Protein AF-A0A7R9XNR6-F1 (afdb_monomer_lite)

Sequence (173 aa):
MQQALSTPRAKTGPRLDSDCARLEKNPEPKQLRLYCSWCFNLCFHRKVESNFIFRSVYRCNHCSKRTLKCIYSTCEGAARGGQFWDDNFCALCDSTLGVWPVSPLVDSAGDVGYKRDFEHFDVKRLNTPRHCNDAKHVTPRYDVESSRLKLWEEHSALHPTQAEVYKEEPILT

Organism: NCBI:txid1486889

pLDDT: mean 71.76, std 21.17, range [36.97, 98.44]

Secondary structure (DSSP, 8-state):
-----PPP---PPP------------PPPSEEEEEETTT--EEEEEEEE--SSSPPEEEETTT--EEEE-SSTT--EEEEB-SS-B-SS-TTTTTS-SS-----EE-TT--EE-----SS--GGGSS--TTTS---S------HHHHHHHHHHHHHHH-GGGTTTT-------

Structure (mmCIF, N/CA/C/O backbone):
data_AF-A0A7R9XNR6-F1
#
_entry.id   AF-A0A7R9XNR6-F1
#
loop_
_atom_site.group_PDB
_atom_site.id
_atom_site.type_symbol
_atom_site.label_atom_id
_atom_site.label_alt_id
_atom_site.label_comp_id
_atom_site.label_asym_id
_atom_site.label_entity_id
_atom_site.label_seq_id
_atom_site.pdbx_PDB_ins_code
_atom_site.Cartn_x
_atom_site.Cartn_y
_atom_site.Cartn_z
_atom_site.occupancy
_atom_site.B_iso_or_equiv
_atom_site.auth_seq_id
_atom_site.auth_comp_id
_atom_site.auth_asym_id
_atom_site.auth_atom_id
_atom_site.pdbx_PDB_model_num
ATOM 1 N N . MET A 1 1 ? -3.908 50.733 74.166 1.00 53.56 1 MET A N 1
ATOM 2 C CA . MET A 1 1 ? -4.025 51.366 72.836 1.00 53.56 1 MET A CA 1
ATOM 3 C C . MET A 1 1 ? -3.398 50.425 71.822 1.00 53.56 1 MET A C 1
ATOM 5 O O . MET A 1 1 ? -2.191 50.246 71.841 1.00 53.56 1 MET A O 1
ATOM 9 N N . GLN A 1 2 ? -4.233 49.723 71.058 1.00 54.91 2 GLN A N 1
ATOM 10 C CA . GLN A 1 2 ? -3.837 48.730 70.056 1.00 54.91 2 GLN A CA 1
ATOM 11 C C . GLN A 1 2 ? -3.869 49.396 68.678 1.00 54.91 2 GLN A C 1
ATOM 13 O O . GLN A 1 2 ? -4.870 50.029 68.352 1.00 54.91 2 GLN A O 1
ATOM 18 N N . GLN A 1 3 ? -2.821 49.239 67.870 1.00 54.50 3 GLN A N 1
ATOM 19 C CA . GLN A 1 3 ? -2.894 49.481 66.427 1.00 54.50 3 GLN A CA 1
ATOM 20 C C . GLN A 1 3 ? -2.139 48.362 65.706 1.00 54.50 3 GLN A C 1
ATOM 22 O O . GLN A 1 3 ? -0.917 48.266 65.785 1.00 54.50 3 GLN A O 1
ATOM 27 N N . ALA A 1 4 ? -2.899 47.485 65.050 1.00 55.34 4 ALA A N 1
ATOM 28 C CA . ALA A 1 4 ? -2.396 46.467 64.140 1.00 55.34 4 ALA A CA 1
ATOM 29 C C . ALA A 1 4 ? -2.404 47.046 62.719 1.00 55.34 4 ALA A C 1
ATOM 31 O O . ALA A 1 4 ? -3.453 47.440 62.211 1.00 55.34 4 ALA A O 1
ATOM 32 N N . LEU A 1 5 ? -1.231 47.113 62.088 1.00 62.09 5 LEU A N 1
ATOM 33 C CA . LEU A 1 5 ? -1.072 47.525 60.696 1.00 62.09 5 LEU A CA 1
ATOM 34 C C . LEU A 1 5 ? -1.347 46.322 59.785 1.00 62.09 5 LEU A C 1
ATOM 36 O O . LEU A 1 5 ? -0.591 45.354 59.755 1.00 62.09 5 LEU A O 1
ATOM 40 N N . SER A 1 6 ? -2.457 46.388 59.055 1.00 58.19 6 SER A N 1
ATOM 41 C CA . SER A 1 6 ? -2.840 45.442 58.008 1.00 58.19 6 SER A CA 1
ATOM 42 C C . SER A 1 6 ? -2.005 45.668 56.745 1.00 58.19 6 SER A C 1
ATOM 44 O O . SER A 1 6 ? -2.042 46.755 56.168 1.00 58.19 6 SER A O 1
ATOM 46 N N . THR A 1 7 ? -1.290 44.647 56.277 1.00 64.62 7 THR A N 1
ATOM 47 C CA . THR A 1 7 ? -0.627 44.666 54.966 1.00 64.62 7 THR A CA 1
ATOM 48 C C . THR A 1 7 ? -1.605 44.269 53.849 1.00 64.62 7 THR A C 1
ATOM 50 O O . THR A 1 7 ? -2.412 43.352 54.028 1.00 64.62 7 THR A O 1
ATOM 53 N N . PRO A 1 8 ? -1.567 44.927 52.675 1.00 59.31 8 PRO A N 1
ATOM 54 C CA . PRO A 1 8 ? -2.396 44.545 51.538 1.00 59.31 8 PRO A CA 1
ATOM 55 C C . PRO A 1 8 ? -1.837 43.297 50.840 1.00 59.31 8 PRO A C 1
ATOM 57 O O . PRO A 1 8 ? -0.678 43.237 50.431 1.00 59.31 8 PRO A O 1
ATOM 60 N N . ARG A 1 9 ? -2.699 42.289 50.686 1.00 56.03 9 ARG A N 1
ATOM 61 C CA . ARG A 1 9 ? -2.429 41.024 49.996 1.00 56.03 9 ARG A CA 1
ATOM 62 C C . ARG A 1 9 ? -2.292 41.272 48.489 1.00 56.03 9 ARG A C 1
ATOM 64 O O . ARG A 1 9 ? -3.256 41.667 47.833 1.00 56.03 9 ARG A O 1
ATOM 71 N N . ALA A 1 10 ? -1.097 41.038 47.949 1.00 59.66 10 ALA A N 1
ATOM 72 C CA . ALA A 1 10 ? -0.822 41.101 46.517 1.00 59.66 10 ALA A CA 1
ATOM 73 C C . ALA A 1 10 ? -1.727 40.122 45.746 1.00 59.66 10 ALA A C 1
ATOM 75 O O . ALA A 1 10 ? -1.833 38.944 46.092 1.00 59.66 10 ALA A O 1
ATOM 76 N N . LYS A 1 11 ? -2.397 40.629 44.707 1.00 57.78 11 LYS A N 1
ATOM 77 C CA . LYS A 1 11 ? -3.230 39.848 43.790 1.00 57.78 11 LYS A CA 1
ATOM 78 C C . LYS A 1 11 ? -2.319 38.937 42.966 1.00 57.78 11 LYS A C 1
ATOM 80 O O . LYS A 1 11 ? -1.539 39.420 42.151 1.00 57.78 11 LYS A O 1
ATOM 85 N N . THR A 1 12 ? -2.412 37.629 43.182 1.00 59.38 12 THR A N 1
ATOM 86 C CA . THR A 1 12 ? -1.859 36.618 42.275 1.00 59.38 12 THR A CA 1
ATOM 87 C C . THR A 1 12 ? -2.469 36.818 40.893 1.00 59.38 12 THR A C 1
ATOM 89 O O . THR A 1 12 ? -3.693 36.799 40.755 1.00 59.38 12 THR A O 1
ATOM 92 N N . GLY A 1 13 ? -1.612 37.074 39.905 1.00 56.53 13 GLY A N 1
ATOM 93 C CA . GLY A 1 13 ? -1.994 37.245 38.507 1.00 56.53 13 GLY A CA 1
ATOM 94 C C . GLY A 1 13 ? -2.699 36.012 37.930 1.00 56.53 13 GLY A C 1
ATOM 95 O O . GLY A 1 13 ? -2.686 34.944 38.551 1.00 56.53 13 GLY A O 1
ATOM 96 N N . PRO A 1 14 ? -3.329 36.150 36.751 1.00 55.03 14 PRO A N 1
ATOM 97 C CA . PRO A 1 14 ? -3.964 35.034 36.076 1.00 55.03 14 PRO A CA 1
ATOM 98 C C . PRO A 1 14 ? -2.917 33.958 35.791 1.00 55.03 14 PRO A C 1
ATOM 100 O O . PRO A 1 14 ? -1.886 34.189 35.161 1.00 55.03 14 PRO A O 1
ATOM 103 N N . ARG A 1 15 ? -3.199 32.781 36.329 1.00 52.44 15 ARG A N 1
ATOM 104 C CA . ARG A 1 15 ? -2.515 31.531 36.057 1.00 52.44 15 ARG A CA 1
ATOM 105 C C . ARG A 1 15 ? -2.662 31.250 34.555 1.00 52.44 15 ARG A C 1
ATOM 107 O O . ARG A 1 15 ? -3.784 31.111 34.070 1.00 52.44 15 ARG A O 1
ATOM 114 N N . LEU A 1 16 ? -1.549 31.254 33.817 1.00 56.34 16 LEU A N 1
ATOM 115 C CA . LEU A 1 16 ? -1.472 30.775 32.431 1.00 56.34 16 LEU A CA 1
ATOM 116 C C . LEU A 1 16 ? -1.614 29.247 32.444 1.00 56.34 16 LEU A C 1
ATOM 118 O O . LEU A 1 16 ? -0.673 28.508 32.164 1.00 56.34 16 LEU A O 1
ATOM 122 N N . ASP A 1 17 ? -2.786 28.774 32.847 1.00 55.59 17 ASP A N 1
ATOM 123 C CA . ASP A 1 17 ? -3.164 27.381 32.746 1.00 55.59 17 ASP A CA 1
ATOM 124 C C . ASP A 1 17 ? -3.896 27.239 31.411 1.00 55.59 17 ASP A C 1
ATOM 126 O O . ASP A 1 17 ? -4.874 27.943 31.167 1.00 55.59 17 ASP A O 1
ATOM 130 N N . SER A 1 18 ? -3.526 26.231 30.625 1.00 56.81 18 SER A N 1
ATOM 131 C CA . SER A 1 18 ? -4.429 25.587 29.654 1.00 56.81 18 SER A CA 1
ATOM 132 C C . SER A 1 18 ? -4.427 26.055 28.198 1.00 56.81 18 SER A C 1
ATOM 134 O O . SER A 1 18 ? -5.370 25.735 27.480 1.00 56.81 18 SER A O 1
ATOM 136 N N . ASP A 1 19 ? -3.321 26.594 27.689 1.00 48.75 19 ASP A N 1
ATOM 137 C CA . ASP A 1 19 ? -3.085 26.611 26.235 1.00 48.75 19 ASP A CA 1
ATOM 138 C C . ASP A 1 19 ? -2.410 25.315 25.743 1.00 48.75 19 ASP A C 1
ATOM 140 O O . ASP A 1 19 ? -1.590 25.310 24.828 1.00 48.75 19 ASP A O 1
ATOM 144 N N . CYS A 1 20 ? -2.844 24.156 26.260 1.00 53.22 20 CYS A N 1
ATOM 145 C CA . CYS A 1 20 ? -2.899 22.942 25.435 1.00 53.22 20 CYS A CA 1
ATOM 146 C C . CYS A 1 20 ? -4.073 23.098 24.463 1.00 53.22 20 CYS A C 1
ATOM 148 O O . CYS A 1 20 ? -5.034 22.325 24.480 1.00 53.22 20 CYS A O 1
ATOM 150 N N . ALA A 1 21 ? -4.009 24.154 23.651 1.00 55.44 21 ALA A N 1
ATOM 151 C CA . ALA A 1 21 ? -4.887 24.408 22.537 1.00 55.44 21 ALA A CA 1
ATOM 152 C C . ALA A 1 21 ? -4.753 23.216 21.593 1.00 55.44 21 ALA A C 1
ATOM 154 O O . ALA A 1 21 ? -3.828 23.122 20.792 1.00 55.44 21 ALA A O 1
ATOM 155 N N . ARG A 1 22 ? -5.636 22.238 21.817 1.00 54.97 22 ARG A N 1
ATOM 156 C CA . ARG A 1 22 ? -6.361 21.458 20.823 1.00 54.97 22 ARG A CA 1
ATOM 157 C C . ARG A 1 22 ? -5.704 21.579 19.452 1.00 54.97 22 ARG A C 1
ATOM 159 O O . ARG A 1 22 ? -6.174 22.326 18.603 1.00 54.97 22 ARG A O 1
ATOM 166 N N . LEU A 1 23 ? -4.608 20.841 19.258 1.00 59.81 23 LEU A N 1
ATOM 167 C CA . LEU A 1 23 ? -4.105 20.543 17.927 1.00 59.81 23 LEU A CA 1
ATOM 168 C C . LEU A 1 23 ? -5.277 19.880 17.215 1.00 59.81 23 LEU A C 1
ATOM 170 O O . LEU A 1 23 ? -5.595 18.717 17.480 1.00 59.81 23 LEU A O 1
ATOM 174 N N . GLU A 1 24 ? -5.983 20.653 16.399 1.00 56.56 24 GLU A N 1
ATOM 175 C CA . GLU A 1 24 ? -7.014 20.159 15.510 1.00 56.56 24 GLU A CA 1
ATOM 176 C C . GLU A 1 24 ? -6.313 19.200 14.552 1.00 56.56 24 GLU A C 1
ATOM 178 O O . GLU A 1 24 ? -5.721 19.584 13.546 1.00 56.56 24 GLU A O 1
ATOM 183 N N . LYS A 1 25 ? -6.274 17.927 14.966 1.00 58.22 25 LYS A N 1
ATOM 184 C CA . LYS A 1 25 ? -5.750 16.802 14.202 1.00 58.22 25 LYS A CA 1
ATOM 185 C C . LYS A 1 25 ? -6.450 16.839 12.858 1.00 58.22 25 LYS A C 1
ATOM 187 O O . LYS A 1 25 ? -7.617 16.469 12.788 1.00 58.22 25 LYS A O 1
ATOM 192 N N . ASN A 1 26 ? -5.736 17.260 11.820 1.00 65.94 26 ASN A N 1
ATOM 193 C CA . ASN A 1 26 ? -6.178 17.106 10.446 1.00 65.94 26 ASN A CA 1
ATOM 194 C C . ASN A 1 26 ? -6.470 15.606 10.241 1.00 65.94 26 ASN A C 1
ATOM 196 O O . ASN A 1 26 ? -5.533 14.800 10.296 1.00 65.94 26 ASN A O 1
ATOM 200 N N . PRO A 1 27 ? -7.749 15.191 10.170 1.00 71.25 27 PRO A N 1
ATOM 201 C CA . PRO A 1 27 ? -8.081 13.781 10.198 1.00 71.25 27 PRO A CA 1
ATOM 202 C C . PRO A 1 27 ? -7.588 13.164 8.894 1.00 71.25 27 PRO A C 1
ATOM 204 O O . PRO A 1 27 ? -7.924 13.640 7.811 1.00 71.25 27 PRO A O 1
ATOM 207 N N . GLU A 1 28 ? -6.779 12.106 8.994 1.00 74.62 28 GLU A N 1
ATOM 208 C CA . GLU A 1 28 ? -6.329 11.381 7.808 1.00 74.62 28 GLU A CA 1
ATOM 209 C C . GLU A 1 28 ? -7.518 11.050 6.890 1.00 74.62 28 GLU A C 1
ATOM 211 O O . GLU A 1 28 ? -8.580 10.633 7.377 1.00 74.62 28 GLU A O 1
ATOM 216 N N . PRO A 1 29 ? -7.349 11.193 5.565 1.00 80.75 29 PRO A N 1
ATOM 217 C CA . PRO A 1 29 ? -8.449 11.061 4.628 1.00 80.75 29 PRO A CA 1
ATOM 218 C C . PRO A 1 29 ? -9.045 9.651 4.674 1.00 80.75 29 PRO A C 1
ATOM 220 O O . PRO A 1 29 ? -8.346 8.640 4.769 1.00 80.75 29 PRO A O 1
ATOM 223 N N . LYS A 1 30 ? -10.376 9.576 4.571 1.00 90.56 30 LYS A N 1
ATOM 224 C CA . LYS A 1 30 ? -11.121 8.303 4.570 1.00 90.56 30 LYS A CA 1
ATOM 225 C C . LYS A 1 30 ? -10.775 7.420 3.367 1.00 90.56 30 LYS A C 1
ATOM 227 O O . LYS A 1 30 ? -10.979 6.205 3.416 1.00 90.56 30 LYS A O 1
ATOM 232 N N . GLN A 1 31 ? -10.296 8.029 2.284 1.00 92.88 31 GLN A N 1
ATOM 233 C CA . GLN A 1 31 ? -9.914 7.361 1.049 1.00 92.88 31 GLN A CA 1
ATOM 234 C C . GLN A 1 31 ? -8.650 7.992 0.472 1.00 92.88 31 GLN A C 1
ATOM 236 O O . GLN A 1 31 ? -8.448 9.199 0.572 1.00 92.88 31 GLN A O 1
ATOM 241 N N . LEU A 1 32 ? -7.818 7.164 -0.151 1.00 94.12 32 LEU A N 1
ATOM 242 C CA . LEU A 1 32 ? -6.603 7.581 -0.843 1.00 94.12 32 LEU A CA 1
ATOM 243 C C . LEU A 1 32 ? -6.607 7.025 -2.263 1.00 94.12 32 LEU A C 1
ATOM 245 O O . LEU A 1 32 ? -7.034 5.892 -2.470 1.00 94.12 32 LEU A O 1
ATOM 249 N N . ARG A 1 33 ? -6.114 7.798 -3.231 1.00 95.44 33 ARG A N 1
ATOM 250 C CA . ARG A 1 33 ? -5.860 7.318 -4.594 1.00 95.44 33 ARG A CA 1
ATOM 251 C C . ARG A 1 33 ? -4.382 6.945 -4.692 1.00 95.44 33 ARG A C 1
ATOM 253 O O . ARG A 1 33 ? -3.538 7.825 -4.572 1.00 95.44 33 ARG A O 1
ATOM 260 N N . LEU A 1 34 ? -4.086 5.652 -4.815 1.00 95.50 34 LEU A N 1
ATOM 261 C CA . LEU A 1 34 ? -2.727 5.093 -4.789 1.00 95.50 34 LEU A CA 1
ATOM 262 C C . LEU A 1 34 ? -2.626 3.899 -5.747 1.00 95.50 34 LEU A C 1
ATOM 264 O O . LEU A 1 34 ? -3.635 3.273 -6.081 1.00 95.50 34 LEU A O 1
ATOM 268 N N . TYR A 1 35 ? -1.407 3.556 -6.154 1.00 97.00 35 TYR A N 1
ATOM 269 C CA . TYR A 1 35 ? -1.129 2.305 -6.855 1.00 97.00 35 TYR A CA 1
ATOM 270 C C . TYR A 1 35 ? -1.138 1.123 -5.886 1.00 97.00 35 TYR A C 1
ATOM 272 O O . TYR A 1 35 ? -0.475 1.139 -4.847 1.00 97.00 35 TYR A O 1
ATOM 280 N N . CYS A 1 36 ? -1.869 0.065 -6.224 1.00 97.44 36 CYS A N 1
ATOM 281 C CA . CYS A 1 36 ? -1.963 -1.121 -5.382 1.00 97.44 36 CYS A CA 1
ATOM 282 C C . CYS A 1 36 ? -0.819 -2.110 -5.658 1.00 97.44 36 CYS A C 1
ATOM 284 O O . CYS A 1 36 ? -0.718 -2.626 -6.762 1.00 97.44 36 CYS A O 1
ATOM 286 N N . SER A 1 37 ? -0.034 -2.505 -4.652 1.00 97.75 37 SER A N 1
ATOM 287 C CA . SER A 1 37 ? 1.015 -3.537 -4.829 1.00 97.75 37 SER A CA 1
ATOM 288 C C . SER A 1 37 ? 0.500 -4.978 -4.986 1.00 97.75 37 SER A C 1
ATOM 290 O O . SER A 1 37 ? 1.302 -5.902 -5.057 1.00 97.75 37 SER A O 1
ATOM 292 N N . TRP A 1 38 ? -0.821 -5.193 -5.009 1.00 97.56 38 TRP A N 1
ATOM 293 C CA . TRP A 1 38 ? -1.423 -6.509 -5.267 1.00 97.56 38 TRP A CA 1
ATOM 294 C C . TRP A 1 38 ? -1.916 -6.668 -6.703 1.00 97.56 38 TRP A C 1
ATOM 296 O O . TRP A 1 38 ? -1.720 -7.720 -7.296 1.00 97.56 38 TRP A O 1
ATOM 306 N N . CYS A 1 39 ? -2.597 -5.652 -7.240 1.00 96.44 39 CYS A N 1
ATOM 307 C CA . CYS A 1 39 ? -3.176 -5.693 -8.587 1.00 96.44 39 CYS A CA 1
ATOM 308 C C . CYS A 1 39 ? -2.581 -4.657 -9.542 1.00 96.44 39 CYS A C 1
ATOM 310 O O . CYS A 1 39 ? -3.044 -4.541 -10.668 1.00 96.44 39 CYS A O 1
ATOM 312 N N . PHE A 1 40 ? -1.616 -3.8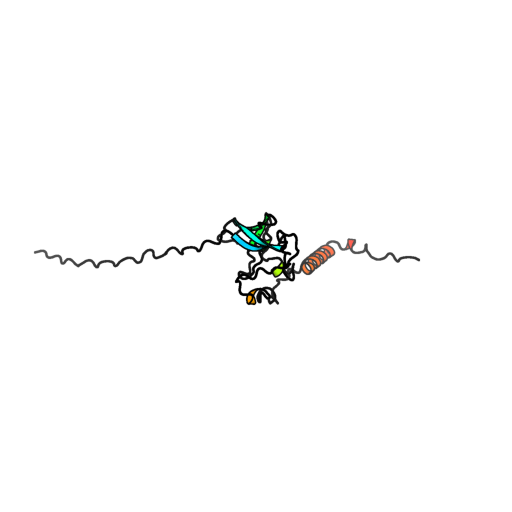67 -9.071 1.00 95.38 40 PHE A N 1
ATOM 313 C CA . PHE A 1 40 ? -0.820 -2.894 -9.826 1.00 95.38 40 PHE A CA 1
ATOM 314 C C . PHE A 1 40 ? -1.590 -1.741 -10.489 1.00 95.38 40 PHE A C 1
ATOM 316 O O . PHE A 1 40 ? -0.984 -0.885 -11.121 1.00 95.38 40 PHE A O 1
ATOM 323 N N . ASN A 1 41 ? -2.902 -1.652 -10.266 1.00 93.69 41 ASN A N 1
ATOM 324 C CA . ASN A 1 41 ? -3.752 -0.575 -10.766 1.00 93.69 41 ASN A CA 1
ATOM 325 C C . ASN A 1 41 ? -3.757 0.643 -9.829 1.00 93.69 41 ASN A C 1
ATOM 327 O O . ASN A 1 41 ? -3.767 0.500 -8.598 1.00 93.69 41 ASN A O 1
ATOM 331 N N . LEU A 1 42 ? -3.837 1.839 -10.421 1.00 94.38 42 LEU A N 1
ATOM 332 C CA . LEU A 1 42 ? -4.140 3.083 -9.714 1.00 94.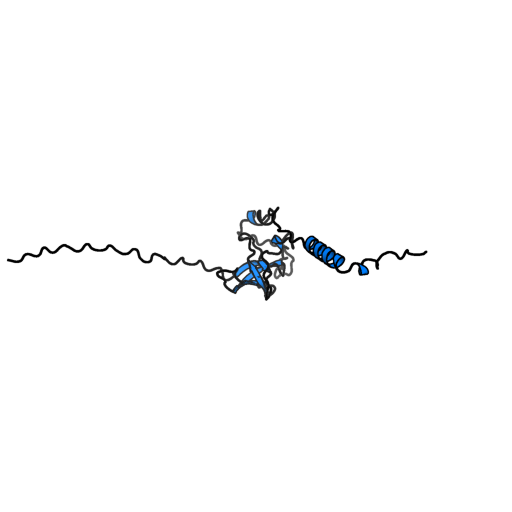38 42 LEU A CA 1
ATOM 333 C C . LEU A 1 42 ? -5.628 3.109 -9.366 1.00 94.38 42 LEU A C 1
ATOM 335 O O . LEU A 1 42 ? -6.483 3.189 -10.245 1.00 94.38 42 LEU A O 1
ATOM 339 N N . CYS A 1 43 ? -5.959 3.048 -8.082 1.00 94.44 43 CYS A N 1
ATOM 340 C CA . CYS A 1 43 ? -7.353 2.994 -7.652 1.00 94.44 43 CYS A CA 1
ATOM 341 C C . CYS A 1 43 ? -7.553 3.656 -6.288 1.00 94.44 43 CYS A C 1
ATOM 343 O O . CYS A 1 43 ? -6.611 4.117 -5.641 1.00 94.44 43 CYS A O 1
ATOM 345 N N . PHE A 1 44 ? -8.810 3.733 -5.855 1.00 96.75 44 PHE A N 1
ATOM 346 C CA . PHE A 1 44 ? -9.135 4.196 -4.515 1.00 96.75 44 PHE A CA 1
ATOM 347 C C . PHE A 1 44 ? -8.930 3.086 -3.486 1.00 96.75 44 PHE A C 1
ATOM 349 O O . PHE A 1 44 ? -9.300 1.930 -3.687 1.00 96.75 44 PHE A O 1
ATOM 356 N N . HIS A 1 45 ? -8.358 3.469 -2.356 1.00 97.50 45 HIS A N 1
ATOM 357 C CA . HIS A 1 45 ? -8.142 2.637 -1.191 1.00 97.50 45 HIS A CA 1
ATOM 358 C C . HIS A 1 45 ? -8.969 3.205 -0.042 1.00 97.50 45 HIS A C 1
ATOM 360 O O . HIS A 1 45 ? -8.792 4.359 0.351 1.00 97.50 45 HIS A O 1
ATOM 366 N N . ARG A 1 46 ? -9.889 2.405 0.496 1.00 97.56 46 ARG A N 1
ATOM 367 C CA . ARG A 1 46 ? -10.754 2.798 1.612 1.00 97.56 46 ARG A CA 1
ATOM 368 C C . ARG A 1 46 ? -10.064 2.515 2.938 1.00 97.56 46 ARG A C 1
ATOM 370 O O . ARG A 1 46 ? -9.608 1.394 3.153 1.00 97.56 46 ARG A O 1
ATOM 377 N N . LYS A 1 47 ? -10.030 3.496 3.841 1.00 97.25 47 LYS A N 1
ATOM 378 C CA . LYS A 1 47 ? -9.506 3.313 5.197 1.00 97.25 47 LYS A CA 1
ATOM 379 C C . LYS A 1 47 ? -10.381 2.322 5.964 1.00 97.25 47 LYS A C 1
ATOM 381 O O . LYS A 1 47 ? -11.599 2.490 6.020 1.00 97.25 47 LYS A O 1
ATOM 386 N N . VAL A 1 48 ? -9.754 1.295 6.524 1.00 96.44 48 VAL A N 1
ATOM 387 C CA . VAL A 1 48 ? -10.405 0.266 7.350 1.00 96.44 48 VAL A CA 1
ATOM 388 C C . VAL A 1 48 ? -10.028 0.442 8.812 1.00 96.44 48 VAL A C 1
ATOM 390 O O . VAL A 1 48 ? -10.882 0.305 9.679 1.00 96.44 48 VAL A O 1
ATOM 393 N N . GLU A 1 49 ? -8.777 0.808 9.079 1.00 94.88 49 GLU A N 1
ATOM 394 C CA . GLU A 1 49 ? -8.256 0.981 10.430 1.00 94.88 49 GLU A CA 1
ATOM 395 C C . GLU A 1 49 ? -7.450 2.275 10.500 1.00 94.88 49 GLU A C 1
ATOM 397 O O . GLU A 1 49 ? -6.665 2.588 9.598 1.00 94.88 49 GLU A O 1
ATOM 402 N N . SER A 1 50 ? -7.664 3.047 11.560 1.00 93.62 50 SER A N 1
ATOM 403 C CA . SER A 1 50 ? -6.921 4.274 11.816 1.00 93.62 50 SER A CA 1
ATOM 404 C C . SER A 1 50 ? -6.016 4.052 13.006 1.00 93.62 50 SER A C 1
ATOM 406 O O . SER A 1 50 ? -6.492 3.981 14.135 1.00 93.62 50 SER A O 1
ATOM 408 N N . ASN A 1 51 ? -4.718 4.000 12.743 1.00 90.75 51 ASN A N 1
ATOM 409 C CA . ASN A 1 51 ? -3.716 3.780 13.769 1.00 90.75 51 ASN A CA 1
ATOM 410 C C . ASN A 1 51 ? -2.970 5.083 14.054 1.00 90.75 51 ASN A C 1
ATOM 412 O O . ASN A 1 51 ? -2.745 5.890 13.157 1.00 90.75 51 ASN A O 1
ATOM 416 N N . PHE A 1 52 ? -2.659 5.320 15.331 1.00 84.69 52 PHE A N 1
ATOM 417 C CA . PHE A 1 52 ? -1.914 6.510 15.755 1.00 84.69 52 PHE A CA 1
ATOM 418 C C . PHE A 1 52 ? -0.404 6.257 15.777 1.00 84.69 52 PHE A C 1
ATOM 420 O O . PHE A 1 52 ? 0.369 7.116 15.371 1.00 84.69 52 PHE A O 1
ATOM 427 N N . ILE A 1 53 ? -0.000 5.073 16.247 1.00 87.25 53 ILE A N 1
ATOM 428 C CA . ILE A 1 53 ? 1.408 4.664 16.352 1.00 87.25 53 ILE A CA 1
ATOM 429 C C . ILE A 1 53 ? 1.861 3.969 15.063 1.00 87.25 53 ILE A C 1
ATOM 431 O O . ILE A 1 53 ? 2.965 4.194 14.577 1.00 87.25 53 ILE A O 1
ATOM 435 N N . PHE A 1 54 ? 0.991 3.133 14.498 1.00 90.94 54 PHE A N 1
ATOM 436 C CA . PHE A 1 54 ? 1.259 2.386 13.273 1.00 90.94 54 PHE A CA 1
ATOM 437 C C . PHE A 1 54 ? 0.642 3.067 12.054 1.00 90.94 54 PHE A C 1
ATOM 439 O O . PHE A 1 54 ? -0.228 3.930 12.169 1.00 90.94 54 PHE A O 1
ATOM 446 N N . ARG A 1 55 ? 1.066 2.634 10.863 1.00 93.88 55 ARG A N 1
ATOM 447 C CA . ARG A 1 55 ? 0.446 3.064 9.608 1.00 93.88 55 ARG A CA 1
ATOM 448 C C . ARG A 1 55 ? -1.025 2.645 9.592 1.00 93.88 55 ARG A C 1
ATOM 450 O O . ARG A 1 55 ? -1.371 1.516 9.941 1.00 93.88 55 ARG A O 1
ATOM 457 N N . SER A 1 56 ? -1.885 3.557 9.154 1.00 95.50 56 SER A N 1
ATOM 458 C CA . SER A 1 56 ? -3.292 3.253 8.910 1.00 95.50 56 SER A CA 1
ATOM 459 C C . SER A 1 56 ? -3.455 2.164 7.851 1.00 95.50 56 SER A C 1
ATOM 461 O 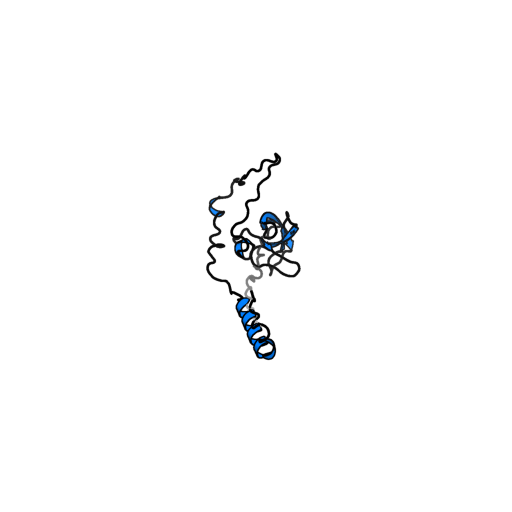O . SER A 1 56 ? -2.694 2.093 6.880 1.00 95.50 56 SER A O 1
ATOM 463 N N . VAL A 1 57 ? -4.488 1.345 8.025 1.00 97.12 57 VAL A N 1
ATOM 464 C CA . VAL A 1 57 ? -4.794 0.217 7.146 1.00 97.12 57 VAL A CA 1
ATOM 465 C C . VAL A 1 57 ? -5.892 0.609 6.174 1.00 97.12 57 VAL A C 1
ATOM 467 O O . VAL A 1 57 ? -6.931 1.153 6.557 1.00 97.12 57 VAL A O 1
ATOM 470 N N . TYR A 1 58 ? -5.689 0.258 4.912 1.00 97.88 58 TYR A N 1
ATOM 471 C CA . TYR A 1 58 ? -6.630 0.487 3.831 1.00 97.88 58 TYR A CA 1
ATOM 472 C C . TYR A 1 58 ? -6.950 -0.819 3.096 1.00 97.88 58 TYR A C 1
ATOM 474 O O . TYR A 1 58 ? -6.173 -1.776 3.108 1.00 97.88 58 TYR A O 1
ATOM 482 N N . ARG A 1 59 ? -8.085 -0.859 2.399 1.00 98.06 59 ARG A N 1
ATOM 483 C CA . ARG A 1 59 ? -8.415 -1.908 1.429 1.00 98.06 59 ARG A CA 1
ATOM 484 C C . ARG A 1 59 ? -8.518 -1.318 0.037 1.00 98.06 59 ARG A C 1
ATOM 486 O O . ARG A 1 59 ? -9.174 -0.299 -0.156 1.00 98.06 59 ARG A O 1
ATOM 493 N N . CYS A 1 60 ? -7.869 -1.974 -0.915 1.00 97.88 60 CYS A N 1
ATOM 494 C CA . CYS A 1 60 ? -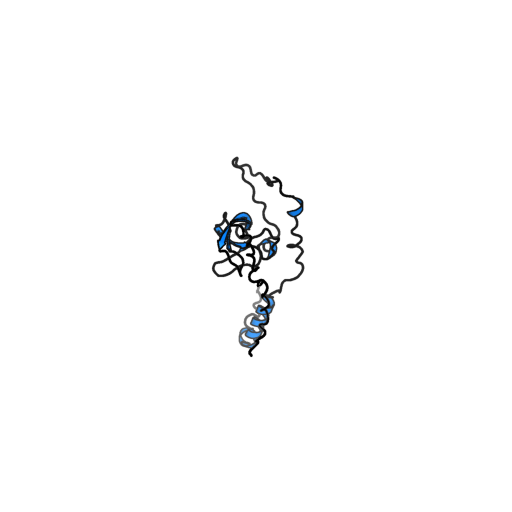7.960 -1.630 -2.327 1.00 97.88 60 CYS A CA 1
ATOM 495 C C . CYS A 1 60 ? -9.394 -1.855 -2.828 1.00 97.88 60 CYS A C 1
ATOM 497 O O . CYS A 1 60 ? -9.917 -2.953 -2.665 1.00 97.88 60 CYS A O 1
ATOM 499 N N . ASN A 1 61 ? -10.021 -0.867 -3.470 1.00 96.19 61 ASN A N 1
ATOM 500 C CA . ASN A 1 61 ? -11.381 -1.033 -4.001 1.00 96.19 61 ASN A CA 1
ATOM 501 C C . ASN A 1 61 ? -11.440 -1.961 -5.227 1.00 96.19 61 ASN A C 1
ATOM 503 O O . ASN A 1 61 ? -12.515 -2.447 -5.553 1.00 96.19 61 ASN A O 1
ATOM 507 N N . HIS A 1 62 ? -10.311 -2.217 -5.896 1.00 95.12 62 HIS A N 1
ATOM 508 C CA . HIS A 1 62 ? -10.252 -3.097 -7.066 1.00 95.12 62 HIS A CA 1
ATOM 509 C C . HIS A 1 62 ? -10.089 -4.573 -6.672 1.00 95.12 62 HIS A C 1
ATOM 511 O O . HIS A 1 62 ? -10.924 -5.405 -7.001 1.00 95.12 62 HIS A O 1
ATOM 517 N N . CYS A 1 63 ? -9.032 -4.918 -5.925 1.00 97.44 63 CYS A N 1
ATOM 518 C CA . CYS A 1 63 ? -8.751 -6.312 -5.548 1.00 97.44 63 CYS A CA 1
ATOM 519 C C . CYS A 1 63 ? -9.196 -6.691 -4.127 1.00 97.44 63 CYS A C 1
ATOM 521 O O . CYS A 1 63 ? -9.004 -7.830 -3.705 1.00 97.44 63 CYS A O 1
ATOM 523 N N . SER A 1 64 ? -9.744 -5.747 -3.354 1.00 97.56 64 SER A N 1
ATOM 524 C CA . SER A 1 64 ? -10.196 -5.944 -1.964 1.00 97.56 64 SER A CA 1
ATOM 525 C C . SER A 1 64 ? -9.117 -6.390 -0.964 1.00 97.56 64 SER A C 1
ATOM 527 O O . SER A 1 64 ? -9.428 -6.659 0.201 1.00 97.56 64 SER A O 1
ATOM 529 N N . LYS A 1 65 ? -7.842 -6.446 -1.371 1.00 98.38 65 LYS A N 1
ATOM 530 C CA . LYS A 1 65 ? -6.718 -6.819 -0.504 1.00 98.38 65 LYS A CA 1
ATOM 531 C C . LYS A 1 65 ? -6.348 -5.691 0.461 1.00 98.38 65 LYS A C 1
ATOM 533 O O . LYS A 1 65 ? -6.538 -4.505 0.171 1.00 98.38 65 LYS A O 1
ATOM 538 N N . ARG A 1 66 ? -5.810 -6.087 1.618 1.00 98.00 66 ARG A N 1
ATOM 539 C CA . ARG A 1 66 ? -5.302 -5.190 2.661 1.00 98.00 66 ARG A CA 1
ATOM 540 C C . ARG A 1 66 ? -3.998 -4.541 2.199 1.00 98.00 66 ARG A C 1
ATOM 542 O O . ARG A 1 66 ? -3.140 -5.179 1.591 1.00 98.00 66 ARG A O 1
ATOM 549 N N . THR A 1 67 ? -3.887 -3.248 2.455 1.00 98.31 67 THR A N 1
ATOM 550 C CA . THR A 1 67 ? -2.786 -2.397 2.003 1.00 98.31 67 THR A CA 1
ATOM 551 C C . THR A 1 67 ? -2.515 -1.297 3.013 1.00 98.31 67 THR A C 1
ATOM 553 O O . THR A 1 67 ? -3.401 -0.920 3.779 1.00 98.31 67 THR A O 1
ATOM 556 N N . LEU A 1 68 ? -1.306 -0.755 2.986 1.00 97.69 68 LEU A N 1
ATOM 557 C CA . LEU A 1 68 ? -0.886 0.365 3.822 1.00 97.69 68 LEU A CA 1
ATOM 558 C C . LEU A 1 68 ? -0.221 1.411 2.938 1.00 97.69 68 LEU A C 1
ATOM 560 O O . LEU A 1 68 ? 0.219 1.106 1.831 1.00 97.69 68 LEU A O 1
ATOM 564 N N . LYS A 1 69 ? -0.106 2.649 3.413 1.00 96.88 69 LYS A N 1
ATOM 565 C CA . LYS A 1 69 ? 0.749 3.623 2.727 1.00 96.88 69 LYS A CA 1
ATOM 566 C C . LYS A 1 69 ? 2.203 3.130 2.733 1.00 96.88 69 LYS A C 1
ATOM 568 O O . LYS A 1 69 ? 2.661 2.567 3.732 1.00 96.88 69 LYS A O 1
ATOM 573 N N . CYS A 1 70 ? 2.925 3.334 1.632 1.00 97.50 70 CYS A N 1
ATOM 574 C CA . CYS A 1 70 ? 4.377 3.152 1.618 1.00 97.50 70 CYS A CA 1
ATOM 575 C C . CYS A 1 70 ? 5.023 4.009 2.724 1.00 97.50 70 CYS A C 1
ATOM 577 O O . CYS A 1 70 ? 4.524 5.096 3.024 1.00 97.50 70 CYS A O 1
ATOM 579 N N . ILE A 1 71 ? 6.116 3.532 3.334 1.00 96.25 71 ILE A N 1
ATOM 580 C CA . ILE A 1 71 ? 6.866 4.319 4.330 1.00 96.25 71 ILE A CA 1
ATOM 581 C C . ILE A 1 71 ? 7.376 5.639 3.739 1.00 96.25 71 ILE A C 1
ATOM 583 O O . ILE A 1 71 ? 7.415 6.652 4.436 1.00 96.25 71 ILE A O 1
ATOM 587 N N . TYR A 1 72 ? 7.718 5.659 2.450 1.00 95.06 72 TYR A N 1
ATOM 588 C CA . TYR A 1 72 ? 8.064 6.899 1.766 1.00 95.06 72 TYR A CA 1
ATOM 589 C C . TYR A 1 72 ? 6.819 7.776 1.606 1.00 95.06 72 TYR A C 1
ATOM 591 O O . TYR A 1 72 ? 5.932 7.482 0.807 1.00 95.06 72 TYR A O 1
ATOM 599 N N . SER A 1 73 ? 6.763 8.877 2.358 1.00 89.50 73 SER A N 1
ATOM 600 C CA . SER A 1 73 ? 5.598 9.770 2.442 1.00 89.50 73 SER A CA 1
ATOM 601 C C . SER A 1 73 ? 5.204 10.418 1.111 1.00 89.50 73 SER A C 1
ATOM 603 O O . SER A 1 73 ? 4.032 10.742 0.914 1.00 89.50 73 SER A O 1
ATOM 605 N N . THR A 1 74 ? 6.169 10.581 0.204 1.00 91.81 74 THR A N 1
ATOM 606 C CA . THR A 1 74 ? 6.004 11.127 -1.151 1.00 91.81 74 THR A CA 1
ATOM 607 C C . THR A 1 74 ? 5.649 10.068 -2.194 1.00 91.81 74 THR A C 1
ATOM 609 O O . THR A 1 74 ? 5.368 10.414 -3.338 1.00 91.81 74 THR A O 1
ATOM 612 N N . CYS A 1 75 ? 5.665 8.783 -1.830 1.00 94.00 75 CYS A N 1
ATOM 613 C CA . CYS A 1 75 ? 5.341 7.694 -2.738 1.00 94.00 75 CYS A CA 1
ATOM 614 C C . CYS A 1 75 ? 3.823 7.558 -2.907 1.00 94.00 75 CYS A C 1
ATOM 616 O O . CYS A 1 75 ? 3.061 7.533 -1.939 1.00 94.00 75 CYS A O 1
ATOM 618 N N . GLU A 1 76 ? 3.394 7.392 -4.154 1.00 94.56 76 GLU A N 1
ATOM 619 C CA . GLU A 1 76 ? 1.992 7.170 -4.525 1.00 94.56 76 GLU A CA 1
ATOM 620 C C . GLU A 1 76 ? 1.611 5.676 -4.542 1.00 94.56 76 GLU A C 1
ATOM 622 O O . GLU A 1 76 ? 0.524 5.305 -4.979 1.00 94.56 76 GLU A O 1
ATOM 627 N N . GLY A 1 77 ? 2.499 4.798 -4.068 1.00 96.81 77 GLY A N 1
ATOM 628 C CA . GLY A 1 77 ? 2.273 3.360 -3.958 1.00 96.81 77 GLY A CA 1
ATOM 629 C C . GLY A 1 77 ? 1.771 2.929 -2.579 1.00 96.81 77 GLY A C 1
ATOM 630 O O . GLY A 1 77 ? 2.169 3.462 -1.541 1.00 96.81 77 GLY A O 1
ATOM 631 N N . ALA A 1 78 ? 0.924 1.905 -2.558 1.00 97.81 78 ALA A N 1
ATOM 632 C CA . ALA A 1 78 ? 0.461 1.246 -1.344 1.00 97.81 78 ALA A CA 1
ATOM 633 C C . ALA A 1 78 ? 1.237 -0.058 -1.116 1.00 97.81 78 ALA A C 1
ATOM 635 O O . ALA A 1 78 ? 1.280 -0.901 -2.008 1.00 97.81 78 ALA A O 1
ATOM 636 N N . ALA A 1 79 ? 1.824 -0.245 0.064 1.00 98.25 79 ALA A N 1
ATOM 637 C CA . ALA A 1 79 ? 2.474 -1.484 0.487 1.00 98.25 79 ALA A CA 1
ATOM 638 C C . ALA A 1 79 ? 1.456 -2.618 0.702 1.00 98.25 79 ALA A C 1
ATOM 640 O O . ALA A 1 79 ? 0.279 -2.364 0.995 1.00 98.25 79 ALA A O 1
ATOM 641 N N . ARG A 1 80 ? 1.900 -3.871 0.553 1.00 98.44 80 ARG A N 1
ATOM 642 C CA . ARG A 1 80 ? 1.065 -5.052 0.818 1.00 98.44 80 ARG A CA 1
ATOM 643 C C . ARG A 1 80 ? 0.890 -5.240 2.324 1.00 98.44 80 ARG A C 1
ATOM 645 O O . ARG A 1 80 ? 1.817 -5.023 3.095 1.00 98.44 80 ARG A O 1
ATOM 652 N N . GLY A 1 81 ? -0.304 -5.651 2.732 1.00 97.69 81 GLY A N 1
ATOM 653 C CA . GLY A 1 81 ? -0.572 -6.080 4.100 1.00 97.69 81 GLY A CA 1
ATOM 654 C C . GLY A 1 81 ? -1.206 -7.463 4.102 1.00 97.69 81 GLY A C 1
ATOM 655 O O . GLY A 1 81 ? -2.170 -7.710 3.372 1.00 97.69 81 GLY A O 1
ATOM 656 N N . GLY A 1 82 ? -0.667 -8.360 4.919 1.00 95.31 82 GLY A N 1
ATOM 657 C CA . GLY A 1 82 ? -1.225 -9.673 5.222 1.00 95.31 82 GLY A CA 1
ATOM 658 C C . GLY A 1 82 ? -2.120 -9.647 6.460 1.00 95.31 82 GLY A C 1
ATOM 659 O O . GLY A 1 82 ? -2.463 -8.591 6.980 1.00 95.31 82 GLY A O 1
ATOM 660 N N . GLN A 1 83 ? -2.526 -10.816 6.951 1.00 92.56 83 GLN A N 1
ATOM 661 C CA . GLN A 1 83 ? -3.241 -10.907 8.231 1.00 92.56 83 GLN A CA 1
ATOM 662 C C . GLN A 1 83 ? -2.298 -10.718 9.432 1.00 92.56 83 GLN A C 1
ATOM 664 O O . GLN A 1 83 ? -2.706 -10.162 10.445 1.00 92.56 83 GLN A O 1
ATOM 669 N N . PHE A 1 84 ? -1.043 -11.154 9.294 1.00 94.12 84 PHE A N 1
ATOM 670 C CA . PHE A 1 84 ? -0.053 -11.208 10.378 1.00 94.12 84 PHE A CA 1
ATOM 671 C C . PHE A 1 84 ? 1.272 -10.518 10.027 1.00 94.12 84 PHE A C 1
ATOM 673 O O . PHE A 1 84 ? 2.250 -10.648 10.754 1.00 94.12 84 PHE A O 1
ATOM 680 N N . TRP A 1 85 ? 1.330 -9.826 8.892 1.00 96.44 85 TRP A N 1
ATOM 681 C CA . TRP A 1 85 ? 2.541 -9.177 8.398 1.00 96.44 85 TRP A CA 1
ATOM 682 C C . TRP A 1 85 ? 2.182 -7.939 7.585 1.00 96.44 85 TRP A C 1
ATOM 684 O O . TRP A 1 85 ? 1.095 -7.879 7.007 1.00 96.44 85 TRP A O 1
ATOM 694 N N . ASP A 1 86 ? 3.101 -6.976 7.532 1.00 97.31 86 ASP A N 1
ATOM 695 C CA . ASP A 1 86 ? 2.971 -5.738 6.766 1.00 97.31 86 ASP A CA 1
ATOM 696 C C . ASP A 1 86 ? 4.272 -5.400 6.053 1.00 97.31 86 ASP A C 1
ATOM 698 O O . ASP A 1 86 ? 5.313 -5.261 6.695 1.00 97.31 86 ASP A O 1
ATOM 702 N N . ASP A 1 87 ? 4.200 -5.197 4.737 1.00 97.81 87 ASP A N 1
ATOM 703 C CA . ASP A 1 87 ? 5.342 -4.698 3.983 1.00 97.81 87 ASP A CA 1
ATOM 704 C C . ASP A 1 87 ? 5.575 -3.222 4.307 1.00 97.81 87 ASP A C 1
ATOM 706 O O . ASP A 1 87 ? 4.659 -2.397 4.436 1.00 97.81 87 ASP A O 1
ATOM 710 N N . ASN A 1 88 ? 6.844 -2.853 4.403 1.00 97.25 88 ASN A N 1
ATOM 711 C CA . ASN A 1 88 ? 7.270 -1.473 4.612 1.00 97.25 88 ASN A CA 1
ATOM 712 C C . ASN A 1 88 ? 7.163 -0.631 3.332 1.00 97.25 88 ASN A C 1
ATOM 714 O O . ASN A 1 88 ? 6.873 0.567 3.383 1.00 97.25 88 ASN A O 1
ATOM 718 N N . PHE A 1 89 ? 7.315 -1.271 2.176 1.00 97.88 89 PHE A N 1
ATOM 719 C CA . PHE A 1 89 ? 7.440 -0.607 0.886 1.00 97.88 89 PHE A CA 1
ATOM 720 C C . PHE A 1 89 ? 6.380 -1.101 -0.102 1.00 97.88 89 PHE A C 1
ATOM 722 O O . PHE A 1 89 ? 5.817 -2.185 0.040 1.00 97.88 89 PHE A O 1
ATOM 729 N N . CYS A 1 90 ? 6.053 -0.258 -1.080 1.00 97.88 90 CYS A N 1
ATOM 730 C CA . CYS A 1 90 ? 5.244 -0.674 -2.224 1.00 97.88 90 CYS A CA 1
ATOM 731 C C . CYS A 1 90 ? 6.095 -1.443 -3.245 1.00 97.88 90 CYS A C 1
ATOM 733 O O . CYS A 1 90 ? 7.316 -1.324 -3.220 1.00 97.88 90 CYS A O 1
ATOM 735 N N . ALA A 1 91 ? 5.439 -2.123 -4.187 1.00 97.06 91 ALA A N 1
ATOM 736 C CA . ALA A 1 91 ? 6.072 -2.924 -5.232 1.00 97.06 91 ALA A CA 1
ATOM 737 C C . ALA A 1 91 ? 7.074 -2.139 -6.103 1.00 97.06 91 ALA A C 1
ATOM 739 O O . ALA A 1 91 ? 7.981 -2.719 -6.681 1.00 97.06 91 ALA A O 1
ATOM 740 N N . LEU A 1 92 ? 6.917 -0.816 -6.227 1.00 96.19 92 LEU A N 1
ATOM 741 C CA . LEU A 1 92 ? 7.898 0.023 -6.923 1.00 96.19 92 LEU A CA 1
ATOM 742 C C . LEU A 1 92 ? 9.123 0.316 -6.039 1.00 96.19 92 LEU A C 1
ATOM 744 O O . LEU A 1 92 ? 10.253 0.292 -6.505 1.00 96.19 92 LEU A O 1
ATOM 748 N N . CYS A 1 93 ? 8.908 0.606 -4.752 1.00 96.19 93 CYS A N 1
ATOM 749 C CA . CYS A 1 93 ? 9.982 0.974 -3.824 1.00 96.19 93 CYS A CA 1
ATOM 750 C C . CYS A 1 93 ? 10.769 -0.231 -3.292 1.00 96.19 93 CYS A C 1
ATOM 752 O O . CYS A 1 93 ? 11.911 -0.055 -2.886 1.00 96.19 93 CYS A O 1
ATOM 754 N N . ASP A 1 94 ? 10.184 -1.432 -3.276 1.00 95.88 94 ASP A N 1
ATOM 755 C CA . ASP A 1 94 ? 10.897 -2.681 -2.966 1.00 95.88 94 ASP A CA 1
ATOM 756 C C . ASP A 1 94 ? 11.575 -3.306 -4.200 1.00 95.88 94 ASP A C 1
ATOM 758 O O . ASP A 1 94 ? 12.17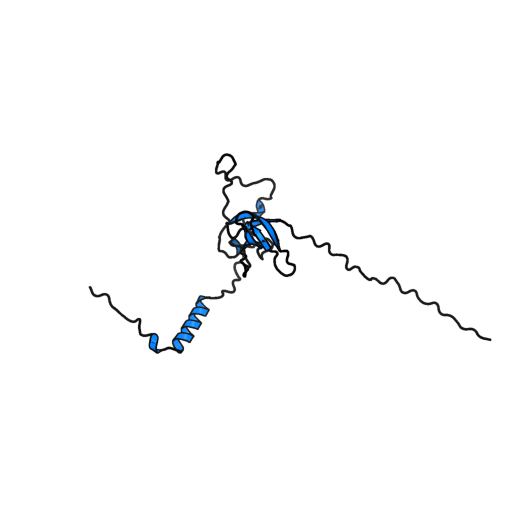4 -4.372 -4.096 1.00 95.88 94 ASP A O 1
ATOM 762 N N . SER A 1 95 ? 11.514 -2.631 -5.356 1.00 95.44 95 SER A N 1
ATOM 763 C CA . SER A 1 95 ? 12.048 -3.092 -6.645 1.00 95.44 95 SER A CA 1
ATOM 764 C C . SER A 1 95 ? 11.396 -4.362 -7.212 1.00 95.44 95 SER A C 1
ATOM 766 O O . SER A 1 95 ? 11.928 -4.941 -8.158 1.00 95.44 95 SER A O 1
ATOM 768 N N . THR A 1 96 ? 10.229 -4.784 -6.707 1.00 94.19 96 THR A N 1
ATOM 769 C CA . THR A 1 96 ? 9.422 -5.847 -7.342 1.00 94.19 96 THR A CA 1
ATOM 770 C C . THR A 1 96 ? 8.972 -5.431 -8.748 1.00 94.19 96 THR A C 1
ATOM 772 O O . THR A 1 96 ? 8.856 -6.260 -9.648 1.00 94.19 96 THR A O 1
ATOM 775 N N . LEU A 1 97 ? 8.720 -4.136 -8.945 1.00 92.75 97 LEU A N 1
ATOM 776 C CA . LEU A 1 97 ? 8.391 -3.503 -10.215 1.00 92.75 97 LEU A CA 1
ATOM 777 C C . LEU A 1 97 ? 9.403 -2.399 -10.524 1.00 92.75 97 LEU A C 1
ATOM 779 O O . LEU A 1 97 ? 9.775 -1.632 -9.642 1.00 92.75 97 LEU A O 1
ATOM 783 N N . GLY A 1 98 ? 9.781 -2.261 -11.797 1.00 93.19 98 GLY A N 1
ATOM 784 C CA . GLY A 1 98 ? 10.567 -1.112 -12.267 1.00 93.19 98 GLY A CA 1
ATOM 785 C C . GLY A 1 98 ? 9.716 0.129 -12.565 1.00 93.19 98 GLY A C 1
ATOM 786 O O . GLY A 1 98 ? 10.201 1.256 -12.490 1.00 93.19 98 GLY A O 1
ATOM 787 N N . VAL A 1 99 ? 8.439 -0.066 -12.905 1.00 92.00 99 VAL A N 1
ATOM 788 C CA . VAL A 1 99 ? 7.473 0.996 -13.216 1.00 92.00 99 VAL A CA 1
ATOM 789 C C . VAL A 1 99 ? 6.053 0.477 -12.982 1.00 92.00 99 VAL A C 1
ATOM 791 O O . VAL A 1 99 ? 5.795 -0.718 -13.133 1.00 92.00 99 VAL A O 1
ATOM 794 N N . TRP A 1 100 ? 5.123 1.356 -12.604 1.00 91.81 100 TRP A N 1
ATOM 795 C CA . TRP A 1 100 ? 3.712 0.982 -12.515 1.00 91.81 100 TRP A CA 1
ATOM 796 C C . TRP A 1 100 ? 3.129 0.745 -13.913 1.00 91.81 100 TRP A C 1
ATOM 798 O O . TRP A 1 100 ? 3.374 1.555 -14.812 1.00 91.81 100 TRP A O 1
ATOM 808 N N . PRO A 1 101 ? 2.343 -0.324 -14.119 1.00 87.88 101 PRO A N 1
ATOM 809 C CA . PRO A 1 101 ? 1.672 -0.528 -15.388 1.00 87.88 101 PRO A CA 1
ATOM 810 C C . PRO A 1 101 ? 0.621 0.565 -15.594 1.00 87.88 101 PRO A C 1
ATOM 812 O O . PRO A 1 101 ? -0.145 0.910 -14.693 1.00 87.88 101 PRO A O 1
ATOM 815 N N . VAL A 1 102 ? 0.574 1.100 -16.809 1.00 79.31 102 VAL A N 1
ATOM 816 C CA . VAL A 1 102 ? -0.520 1.965 -17.245 1.00 79.31 102 VAL A CA 1
ATOM 817 C C . VAL A 1 102 ? -1.747 1.087 -17.482 1.00 79.31 102 VAL A C 1
ATOM 819 O O . VAL A 1 102 ? -1.774 0.299 -18.427 1.00 79.31 102 VAL A O 1
ATOM 822 N N . SER A 1 103 ? -2.751 1.167 -16.604 1.00 64.12 103 SER A N 1
ATOM 823 C CA . SER A 1 103 ? -4.021 0.473 -16.836 1.00 64.12 103 SER A CA 1
ATOM 824 C C . SER A 1 103 ? -4.630 0.990 -18.149 1.00 64.12 103 SER A C 1
ATOM 826 O O . SER A 1 103 ? -4.749 2.209 -18.303 1.00 64.12 103 SER A O 1
ATOM 828 N N . PRO A 1 104 ? -5.016 0.117 -19.098 1.00 56.72 104 PRO A N 1
ATOM 829 C CA . PRO A 1 104 ? -5.787 0.552 -20.252 1.00 56.72 104 PRO A CA 1
ATOM 830 C C . PRO A 1 104 ? -7.147 1.039 -19.746 1.00 56.72 104 PRO A C 1
ATOM 832 O O . PRO A 1 104 ? -7.886 0.281 -19.115 1.00 56.72 104 PRO A O 1
ATOM 835 N N . LEU A 1 105 ? -7.465 2.313 -19.974 1.00 52.81 105 LEU A N 1
ATOM 836 C CA . LEU A 1 105 ? -8.822 2.800 -19.774 1.00 52.81 105 LEU A CA 1
ATOM 837 C C . LEU A 1 105 ? -9.655 2.246 -20.929 1.00 52.81 105 LEU A C 1
ATOM 839 O O . LEU A 1 105 ? -9.621 2.764 -22.038 1.00 52.81 105 LEU A O 1
ATOM 843 N N . VAL A 1 106 ? -10.361 1.152 -20.671 1.00 52.34 106 VAL A N 1
ATOM 844 C CA . VAL A 1 106 ? -11.475 0.729 -21.520 1.00 52.34 106 VAL A CA 1
ATOM 845 C C . VAL A 1 106 ? -12.585 1.745 -21.311 1.00 52.34 106 VAL A C 1
ATOM 847 O O . VAL A 1 106 ? -13.156 1.838 -20.221 1.00 52.34 106 VAL A O 1
ATOM 850 N N . ASP A 1 107 ? -12.832 2.567 -22.323 1.00 53.91 107 ASP A N 1
ATOM 851 C CA . ASP A 1 107 ? -14.009 3.418 -22.326 1.00 53.91 107 ASP A CA 1
ATOM 852 C C . ASP A 1 107 ? -15.280 2.569 -22.503 1.00 53.91 107 ASP A C 1
ATOM 854 O O . ASP A 1 107 ? -15.241 1.391 -22.869 1.00 53.91 107 ASP A O 1
ATOM 858 N N . SER A 1 108 ? -16.443 3.156 -22.214 1.00 58.19 108 SER A N 1
ATOM 859 C CA . SER A 1 108 ? -17.744 2.483 -22.353 1.00 58.19 108 SER A CA 1
ATOM 860 C C . SER A 1 108 ? -18.069 2.063 -23.794 1.00 58.19 108 SER A C 1
ATOM 862 O O . SER A 1 108 ? -19.086 1.406 -24.010 1.00 58.19 108 SER A O 1
ATOM 864 N N . ALA A 1 109 ? -17.247 2.464 -24.770 1.00 63.62 109 ALA A N 1
ATOM 865 C CA . ALA A 1 109 ? -17.360 2.072 -26.169 1.00 63.62 109 ALA A CA 1
ATOM 866 C C . ALA A 1 109 ? -16.544 0.806 -26.495 1.00 63.62 109 ALA A C 1
ATOM 868 O O . ALA A 1 109 ? -16.694 0.256 -27.582 1.00 63.62 109 ALA A O 1
ATOM 869 N N . GLY A 1 110 ? -15.739 0.302 -25.551 1.00 54.59 110 GLY A N 1
ATOM 870 C CA . GLY A 1 110 ? -14.872 -0.854 -25.767 1.00 54.59 110 GLY A CA 1
ATOM 871 C C . GLY A 1 110 ? -13.607 -0.526 -26.563 1.00 54.59 110 GLY A C 1
ATOM 872 O O . GLY A 1 110 ? -12.890 -1.450 -26.947 1.00 54.59 110 GLY A O 1
ATOM 873 N N . ASP A 1 111 ? -13.305 0.757 -26.775 1.00 49.34 111 ASP A N 1
ATOM 874 C CA . ASP A 1 111 ? -12.062 1.180 -27.397 1.00 49.34 111 ASP A CA 1
ATOM 875 C C . ASP A 1 111 ? -10.949 1.187 -26.343 1.00 49.34 111 ASP A C 1
ATOM 877 O O . ASP A 1 111 ? -11.044 1.775 -25.260 1.00 49.34 111 ASP A O 1
ATOM 881 N N . VAL A 1 112 ? -9.848 0.499 -26.657 1.00 48.44 112 VAL A N 1
ATOM 882 C CA . VAL A 1 112 ? -8.640 0.486 -25.824 1.00 48.44 112 VAL A CA 1
ATOM 883 C C . VAL A 1 112 ? -7.903 1.810 -26.037 1.00 48.44 112 VAL A C 1
ATOM 885 O O . VAL A 1 112 ? -6.927 1.904 -26.779 1.00 48.44 112 VAL A O 1
ATOM 888 N N . GLY A 1 113 ? -8.407 2.868 -25.408 1.00 48.91 113 GLY A N 1
ATOM 889 C CA . GLY A 1 113 ? -7.792 4.186 -25.413 1.00 48.91 113 GLY A CA 1
ATOM 890 C C . GLY A 1 113 ? -6.817 4.356 -24.249 1.00 48.91 113 GLY A C 1
ATOM 891 O O . GLY A 1 113 ? -7.192 4.286 -23.082 1.00 48.91 113 GLY A O 1
ATOM 892 N N . TYR A 1 114 ? -5.557 4.696 -24.526 1.00 46.84 114 TYR A N 1
ATOM 893 C CA . TYR A 1 114 ? -4.661 5.243 -23.499 1.00 46.84 114 TYR A CA 1
ATOM 894 C C . TYR A 1 114 ? -4.984 6.726 -23.264 1.00 46.84 114 TYR A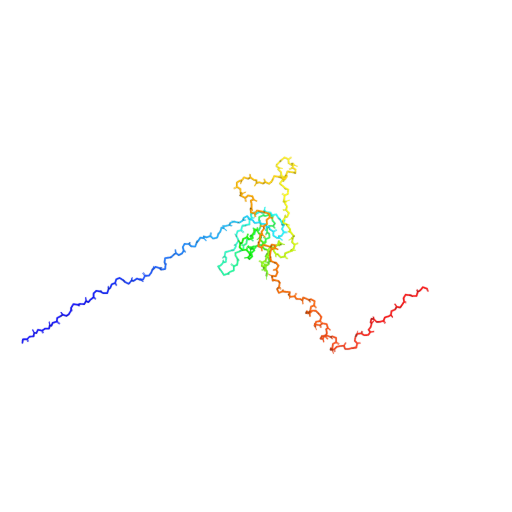 C 1
ATOM 896 O O . TYR A 1 114 ? -4.195 7.611 -23.604 1.00 46.84 114 TYR A O 1
ATOM 904 N N . LYS A 1 115 ? -6.153 7.034 -22.690 1.00 43.03 115 LYS A N 1
ATOM 905 C CA . LYS A 1 115 ? -6.386 8.381 -22.162 1.00 43.03 115 LYS A CA 1
ATOM 906 C C . LYS A 1 115 ? -5.588 8.516 -20.871 1.00 43.03 115 LYS A C 1
ATOM 908 O O . LYS A 1 115 ? -5.911 7.948 -19.839 1.00 43.03 115 LYS A O 1
ATOM 913 N N . ARG A 1 116 ? -4.486 9.260 -20.933 1.00 46.47 116 ARG A N 1
ATOM 914 C CA . ARG A 1 116 ? -3.918 9.832 -19.715 1.00 46.47 116 ARG A CA 1
ATOM 915 C C . ARG A 1 116 ? -4.928 10.885 -19.277 1.00 46.47 116 ARG A C 1
ATOM 917 O O . ARG A 1 116 ? -5.094 11.858 -20.007 1.00 46.47 116 ARG A O 1
ATOM 924 N N . ASP A 1 117 ? -5.618 10.676 -18.160 1.00 46.38 117 ASP A N 1
ATOM 925 C CA . ASP A 1 117 ? -6.541 11.660 -17.585 1.00 46.38 117 ASP A CA 1
ATOM 926 C C . ASP A 1 117 ? -5.756 12.929 -17.205 1.00 46.38 117 ASP A C 1
ATOM 928 O O . ASP A 1 117 ? -5.297 13.106 -16.078 1.00 46.38 117 ASP A O 1
ATOM 932 N N . PHE A 1 118 ? -5.529 13.791 -18.193 1.00 42.09 118 PHE A N 1
ATOM 933 C CA . PHE A 1 118 ? -4.927 15.111 -18.079 1.00 42.09 118 PHE A CA 1
ATOM 934 C C . PHE A 1 118 ? -6.060 16.125 -17.936 1.00 42.09 118 PHE A C 1
ATOM 936 O O . PHE A 1 118 ? -6.259 16.982 -18.789 1.00 42.09 118 PHE A O 1
ATOM 943 N N . GLU A 1 119 ? -6.807 16.048 -16.841 1.00 45.28 119 GLU A N 1
ATOM 944 C CA . GLU A 1 119 ? -7.502 17.231 -16.352 1.00 45.28 119 GLU A CA 1
ATOM 945 C C . GLU A 1 119 ? -6.782 17.711 -15.087 1.00 45.28 119 GLU A C 1
ATOM 947 O O . GLU A 1 119 ? -6.906 17.160 -13.998 1.00 45.28 119 GLU A O 1
ATOM 952 N N . HIS A 1 120 ? -5.965 18.749 -15.290 1.00 45.09 120 HIS A N 1
ATOM 953 C CA . HIS A 1 120 ? -5.469 19.687 -14.279 1.00 45.09 120 HIS A CA 1
ATOM 954 C C . HIS A 1 120 ? -4.433 19.239 -13.227 1.00 45.09 120 HIS A C 1
ATOM 956 O O . HIS A 1 120 ? -4.178 19.993 -12.288 1.00 45.09 120 HIS A O 1
ATOM 962 N N . PHE A 1 121 ? -3.751 18.101 -13.390 1.00 43.78 121 PHE A N 1
ATOM 963 C CA . PHE A 1 121 ? -2.629 17.734 -12.510 1.00 43.78 121 PHE A CA 1
ATOM 964 C C . PHE A 1 121 ? -1.268 17.973 -13.183 1.00 43.78 121 PHE A C 1
ATOM 966 O O . PHE A 1 121 ? -0.991 17.446 -14.256 1.00 43.78 121 PHE A O 1
ATOM 973 N N . ASP A 1 122 ? -0.427 18.795 -12.552 1.00 41.69 122 ASP A N 1
ATOM 974 C CA . ASP A 1 122 ? 0.865 19.266 -13.060 1.00 41.69 122 ASP A CA 1
ATOM 975 C C . ASP A 1 122 ? 1.814 18.097 -13.408 1.00 41.69 122 ASP A C 1
ATOM 977 O O . ASP A 1 122 ? 2.380 17.401 -12.559 1.00 41.69 122 ASP A O 1
ATOM 981 N N . VAL A 1 123 ? 1.970 17.868 -14.709 1.00 42.91 123 VAL A N 1
ATOM 982 C CA . VAL A 1 123 ? 2.563 16.677 -15.346 1.00 42.91 123 VAL A CA 1
ATOM 983 C C . VAL A 1 123 ? 4.064 16.558 -15.076 1.00 42.91 123 VAL A C 1
ATOM 985 O O . VAL A 1 123 ? 4.673 15.509 -15.281 1.00 42.91 123 VAL A O 1
ATOM 988 N N . LYS A 1 124 ? 4.688 17.614 -14.548 1.00 36.97 124 LYS A N 1
ATOM 989 C CA . LYS A 1 124 ? 6.115 17.622 -14.213 1.00 36.97 124 LYS A CA 1
ATOM 990 C C . LYS A 1 124 ? 6.473 16.759 -12.993 1.00 36.97 124 LYS A C 1
ATOM 992 O O . LYS A 1 124 ? 7.660 16.580 -12.735 1.00 36.97 124 LYS A O 1
ATOM 997 N N . ARG A 1 125 ? 5.499 16.197 -12.259 1.00 46.56 125 ARG A N 1
ATOM 998 C CA . ARG A 1 125 ? 5.758 15.325 -11.091 1.00 46.56 125 ARG A CA 1
ATOM 999 C C . ARG A 1 125 ? 5.727 13.816 -11.354 1.00 46.56 125 ARG A C 1
ATOM 1001 O O . ARG A 1 125 ? 6.261 13.079 -10.533 1.00 46.56 125 ARG A O 1
ATOM 1008 N N . LEU A 1 126 ? 5.150 13.337 -12.458 1.00 46.34 126 LEU A N 1
ATOM 1009 C CA . LEU A 1 126 ? 4.741 11.924 -12.561 1.00 46.34 126 LEU A CA 1
ATOM 1010 C C . LEU A 1 126 ? 5.683 10.974 -13.312 1.00 46.34 126 LEU A C 1
ATOM 1012 O O . LEU A 1 126 ? 5.348 9.806 -13.441 1.00 46.34 126 LEU A O 1
ATOM 1016 N N . ASN A 1 127 ? 6.866 11.407 -13.758 1.00 44.50 127 ASN A N 1
ATOM 1017 C CA . ASN A 1 127 ? 7.792 10.487 -14.444 1.00 44.50 127 ASN A CA 1
ATOM 1018 C C . ASN A 1 127 ? 9.178 10.344 -13.822 1.00 44.50 127 ASN A C 1
ATOM 1020 O O . ASN A 1 127 ? 10.049 9.709 -14.401 1.00 44.50 127 ASN A O 1
ATOM 1024 N N . THR A 1 128 ? 9.378 10.869 -12.618 1.00 43.84 128 THR A N 1
ATOM 1025 C CA . THR A 1 128 ? 10.471 10.429 -11.746 1.00 43.84 128 THR A CA 1
ATOM 1026 C C . THR A 1 128 ? 10.082 10.719 -10.307 1.00 43.84 128 THR A C 1
ATOM 1028 O O . THR A 1 128 ? 10.126 11.875 -9.879 1.00 43.84 128 THR A O 1
ATOM 1031 N N . PRO A 1 129 ? 9.769 9.709 -9.487 1.00 44.78 129 PRO A N 1
ATOM 1032 C CA . PRO A 1 129 ? 10.040 9.882 -8.083 1.00 44.78 129 PRO A CA 1
ATOM 1033 C C . PRO A 1 129 ? 11.565 9.955 -7.930 1.00 44.78 129 PRO A C 1
ATOM 1035 O O . PRO A 1 129 ? 12.235 8.929 -7.823 1.00 44.78 129 PRO A O 1
ATOM 1038 N N . ARG A 1 130 ? 12.114 11.177 -7.876 1.00 45.62 130 ARG A N 1
ATOM 1039 C CA . ARG A 1 130 ? 13.523 11.443 -7.503 1.00 45.62 130 ARG A CA 1
ATOM 1040 C C . ARG A 1 130 ? 13.905 10.873 -6.128 1.00 45.62 130 ARG A C 1
ATOM 1042 O O . ARG A 1 130 ? 15.031 11.008 -5.694 1.00 45.62 130 ARG A O 1
ATOM 1049 N N . HIS A 1 131 ? 12.968 10.257 -5.409 1.00 50.09 131 HIS A N 1
ATOM 1050 C CA . HIS A 1 131 ? 13.238 9.570 -4.152 1.00 50.09 131 HIS A CA 1
ATOM 1051 C C . HIS A 1 131 ? 13.061 8.048 -4.200 1.00 50.09 131 HIS A C 1
ATOM 1053 O O . HIS A 1 131 ? 13.607 7.390 -3.323 1.00 50.09 131 HIS A O 1
ATOM 1059 N N . CYS A 1 132 ? 12.358 7.463 -5.183 1.00 50.28 132 CYS A N 1
ATOM 1060 C CA . CYS A 1 132 ? 12.254 5.995 -5.255 1.00 50.28 132 CYS A CA 1
ATOM 1061 C C . CYS A 1 132 ? 13.436 5.380 -6.004 1.00 50.28 132 CYS A C 1
ATOM 1063 O O . CYS A 1 132 ? 13.905 4.321 -5.613 1.00 50.28 132 CYS A O 1
ATOM 1065 N N . ASN A 1 133 ? 13.913 6.044 -7.064 1.00 48.44 133 ASN A N 1
ATOM 1066 C CA . ASN A 1 133 ? 14.969 5.497 -7.923 1.00 48.44 133 ASN A CA 1
ATOM 1067 C C . ASN A 1 133 ? 16.381 5.948 -7.511 1.00 48.44 133 ASN A C 1
ATOM 1069 O O . ASN A 1 133 ? 17.356 5.311 -7.900 1.00 48.44 133 ASN A O 1
ATOM 1073 N N . ASP A 1 134 ? 16.497 7.002 -6.696 1.00 46.59 134 ASP A N 1
ATOM 1074 C CA . ASP A 1 134 ? 17.787 7.515 -6.209 1.00 46.59 134 ASP A CA 1
ATOM 1075 C C . ASP A 1 134 ? 18.220 6.895 -4.869 1.00 46.59 134 ASP A C 1
ATOM 1077 O O . ASP A 1 134 ? 19.279 7.239 -4.348 1.00 46.59 134 ASP A O 1
ATOM 1081 N N . ALA A 1 135 ? 17.473 5.916 -4.338 1.00 46.69 135 ALA A N 1
ATOM 1082 C CA . ALA A 1 135 ? 17.924 5.056 -3.242 1.00 46.69 135 ALA A CA 1
ATOM 1083 C C . ALA A 1 135 ? 18.986 4.045 -3.726 1.00 46.69 135 ALA A C 1
ATOM 1085 O O . ALA A 1 135 ? 18.898 2.839 -3.498 1.00 46.69 135 ALA A O 1
ATOM 1086 N N . LYS A 1 136 ? 20.036 4.542 -4.384 1.00 44.78 136 LYS A N 1
ATOM 1087 C CA . LYS A 1 136 ? 21.337 3.884 -4.348 1.00 44.78 136 LYS A CA 1
ATOM 1088 C C . LYS A 1 136 ? 21.785 3.964 -2.885 1.00 44.78 136 LYS A C 1
ATOM 1090 O O . LYS A 1 136 ? 22.056 5.059 -2.407 1.00 44.78 136 LYS A O 1
ATOM 1095 N N . HIS A 1 137 ? 21.855 2.816 -2.205 1.00 43.44 137 HIS A N 1
ATOM 1096 C CA . HIS A 1 137 ? 22.226 2.652 -0.785 1.00 43.44 137 HIS A CA 1
ATOM 1097 C C . HIS A 1 137 ? 21.103 3.123 0.166 1.00 43.44 137 HIS A C 1
ATOM 1099 O O . HIS A 1 137 ? 20.853 4.306 0.314 1.00 43.44 137 HIS A O 1
ATOM 1105 N N . VAL A 1 138 ? 20.316 2.258 0.808 1.00 41.28 138 VAL A N 1
ATOM 1106 C CA . VAL A 1 138 ? 20.734 1.296 1.834 1.00 41.28 138 VAL A CA 1
ATOM 1107 C C . VAL A 1 138 ? 19.779 0.099 1.820 1.00 41.28 138 VAL A C 1
ATOM 1109 O O . VAL A 1 138 ? 18.661 0.170 2.321 1.00 41.28 138 VAL A O 1
ATOM 1112 N N . THR A 1 139 ? 20.241 -1.037 1.315 1.00 42.78 139 THR A N 1
ATOM 1113 C CA . THR A 1 139 ? 19.813 -2.320 1.875 1.00 42.78 139 THR A CA 1
ATOM 1114 C C . THR A 1 139 ? 20.718 -2.586 3.080 1.00 42.78 139 THR A C 1
ATOM 1116 O O . THR A 1 139 ? 21.936 -2.638 2.879 1.00 42.78 139 THR A O 1
ATOM 1119 N N . PRO A 1 140 ? 20.227 -2.880 4.296 1.00 38.38 140 PRO A N 1
ATOM 1120 C CA . PRO A 1 140 ? 20.830 -3.995 4.997 1.00 38.38 140 PRO A CA 1
ATOM 1121 C C . PRO A 1 140 ? 20.510 -5.189 4.102 1.00 38.38 140 PRO A C 1
ATOM 1123 O O . PRO A 1 140 ? 19.369 -5.650 4.049 1.00 38.38 140 PRO A O 1
ATOM 1126 N N . ARG A 1 141 ? 21.488 -5.629 3.304 1.00 38.78 141 ARG A N 1
ATOM 1127 C CA . ARG A 1 141 ? 21.450 -6.991 2.786 1.00 38.78 141 ARG A CA 1
ATOM 1128 C C . ARG A 1 141 ? 21.356 -7.865 4.034 1.00 38.78 141 ARG A C 1
ATOM 1130 O O . ARG A 1 141 ? 22.359 -8.079 4.705 1.00 38.78 141 ARG A O 1
ATOM 1137 N N . TYR A 1 142 ? 20.160 -8.335 4.373 1.00 44.78 142 TYR A N 1
ATOM 1138 C CA . TYR A 1 142 ? 20.076 -9.650 4.979 1.00 44.78 142 TYR A CA 1
ATOM 1139 C C . TYR A 1 142 ? 20.566 -10.581 3.883 1.00 44.78 142 TYR A C 1
ATOM 1141 O O . TYR A 1 142 ? 19.846 -10.904 2.943 1.00 44.78 142 TYR A O 1
ATOM 1149 N N . ASP A 1 143 ? 21.864 -10.849 3.930 1.00 45.69 143 ASP A N 1
ATOM 1150 C CA . ASP A 1 143 ? 22.544 -11.768 3.047 1.00 45.69 143 ASP A CA 1
ATOM 1151 C C . ASP A 1 143 ? 22.067 -13.176 3.417 1.00 45.69 143 ASP A C 1
ATOM 1153 O O . ASP A 1 143 ? 22.635 -13.857 4.271 1.00 45.69 143 ASP A O 1
ATOM 1157 N N . VAL A 1 144 ? 20.923 -13.559 2.844 1.00 51.44 144 VAL A N 1
ATOM 1158 C CA . VAL A 1 144 ? 20.310 -14.874 3.052 1.00 51.44 144 VAL A CA 1
ATOM 1159 C C . VAL A 1 144 ? 21.278 -15.973 2.604 1.00 51.44 144 VAL A C 1
ATOM 1161 O O . VAL A 1 144 ? 21.263 -17.057 3.180 1.00 51.44 144 VAL A O 1
ATOM 1164 N N . GLU A 1 145 ? 22.175 -15.693 1.650 1.00 51.12 145 GLU A N 1
ATOM 1165 C CA . GLU A 1 145 ? 23.236 -16.621 1.255 1.00 51.12 145 GLU A CA 1
ATOM 1166 C C . GLU A 1 145 ? 24.303 -16.763 2.342 1.00 51.12 145 GLU A C 1
ATOM 1168 O O . GLU A 1 145 ? 24.658 -17.891 2.674 1.00 51.12 145 GLU A O 1
ATOM 1173 N N . SER A 1 146 ? 24.745 -15.672 2.977 1.00 52.62 146 SER A N 1
ATOM 1174 C CA . SER A 1 146 ? 25.722 -15.734 4.076 1.00 52.62 146 SER A CA 1
ATOM 1175 C C . SER A 1 146 ? 25.178 -16.452 5.318 1.00 52.62 146 SER A C 1
ATOM 1177 O O . SER A 1 146 ? 25.897 -17.226 5.952 1.00 52.62 146 SER A O 1
ATOM 1179 N N . SER A 1 147 ? 23.891 -16.283 5.648 1.00 56.66 147 SER A N 1
ATOM 1180 C CA . SER A 1 147 ? 23.252 -17.058 6.724 1.00 56.66 147 SER A CA 1
ATOM 1181 C C . SER A 1 147 ? 23.094 -18.541 6.371 1.00 56.66 147 SER A C 1
ATOM 1183 O O . SER A 1 147 ? 23.240 -19.392 7.246 1.00 56.66 147 SER A O 1
ATOM 1185 N N . ARG A 1 148 ? 22.839 -18.871 5.099 1.00 57.25 148 ARG A N 1
ATOM 1186 C CA . ARG A 1 148 ? 22.707 -20.263 4.641 1.00 57.25 148 ARG A CA 1
ATOM 1187 C C . ARG A 1 148 ? 24.058 -20.977 4.552 1.00 57.25 148 ARG A C 1
ATOM 1189 O O . ARG A 1 148 ? 24.127 -22.155 4.884 1.00 57.25 148 ARG A O 1
ATOM 1196 N N . LEU A 1 149 ? 25.115 -20.262 4.166 1.00 60.03 149 LEU A N 1
ATOM 1197 C CA . LEU A 1 149 ? 26.498 -20.750 4.171 1.00 60.03 149 LEU A CA 1
ATOM 1198 C C . LEU A 1 149 ? 26.993 -21.023 5.592 1.00 60.03 149 LEU A C 1
ATOM 1200 O O . LEU A 1 149 ? 27.498 -22.111 5.838 1.00 60.03 149 LEU A O 1
ATOM 1204 N N . LYS A 1 150 ? 26.750 -20.114 6.548 1.00 68.88 150 LYS A N 1
ATOM 1205 C CA . LYS A 1 150 ? 27.105 -20.352 7.959 1.00 68.88 150 LYS A CA 1
ATOM 1206 C C . LYS A 1 150 ? 26.372 -21.549 8.562 1.00 68.88 150 LYS A C 1
ATOM 1208 O O . LYS A 1 150 ? 26.996 -22.375 9.215 1.00 68.88 150 LYS A O 1
ATOM 1213 N N . LEU A 1 151 ? 25.072 -21.688 8.288 1.00 66.75 151 LEU A N 1
ATOM 1214 C CA . LEU A 1 151 ? 24.299 -22.851 8.738 1.00 66.75 151 LEU A CA 1
ATOM 1215 C C . LEU A 1 151 ? 24.788 -24.161 8.100 1.00 66.75 151 LEU A C 1
ATOM 1217 O O . LEU A 1 151 ? 24.776 -25.201 8.754 1.00 66.75 151 LEU A O 1
ATOM 1221 N N . TRP A 1 152 ? 25.232 -24.129 6.841 1.00 64.12 152 TRP A N 1
ATOM 1222 C CA . TRP A 1 152 ? 25.796 -25.303 6.175 1.00 64.12 152 TRP A CA 1
ATOM 1223 C C . TRP A 1 152 ? 27.189 -25.669 6.708 1.00 64.12 152 TRP A C 1
ATOM 1225 O O . TRP A 1 152 ? 27.455 -26.852 6.916 1.00 64.12 152 TRP A O 1
ATOM 1235 N N . GLU A 1 153 ? 28.055 -24.691 6.990 1.00 71.81 153 GLU A N 1
ATOM 1236 C CA . GLU A 1 153 ? 29.373 -24.912 7.607 1.00 71.81 153 GLU A CA 1
ATOM 1237 C C . GLU A 1 153 ? 29.247 -25.489 9.026 1.00 71.81 153 GLU A C 1
ATOM 1239 O O . GLU A 1 153 ? 29.903 -26.481 9.347 1.00 71.81 153 GLU A O 1
ATOM 1244 N N . GLU A 1 154 ? 28.348 -24.941 9.852 1.00 72.56 154 GLU A N 1
ATOM 1245 C CA . GLU A 1 154 ? 28.069 -25.451 11.202 1.00 72.56 154 GLU A CA 1
ATOM 1246 C C . GLU A 1 154 ? 27.498 -26.880 11.170 1.00 72.56 154 GLU A C 1
ATOM 1248 O O . GLU A 1 154 ? 27.932 -27.743 11.934 1.00 72.56 154 GLU A O 1
ATOM 1253 N N . HIS A 1 155 ? 26.570 -27.170 10.251 1.00 67.25 155 HIS A N 1
ATOM 1254 C CA . HIS A 1 155 ? 25.992 -28.510 10.110 1.00 67.25 155 HIS A CA 1
ATOM 1255 C C . HIS A 1 155 ? 27.002 -29.533 9.556 1.00 67.25 155 HIS A C 1
ATOM 1257 O O . HIS A 1 155 ? 27.004 -30.693 9.971 1.00 67.25 155 HIS A O 1
ATOM 1263 N N . SER A 1 156 ? 27.894 -29.112 8.653 1.00 66.94 156 SER A N 1
ATOM 1264 C CA . SER A 1 156 ? 28.942 -29.972 8.081 1.00 66.94 156 SER A CA 1
ATOM 1265 C C . SER A 1 156 ? 30.032 -30.317 9.102 1.00 66.94 156 SER A C 1
ATOM 1267 O O . SER A 1 156 ? 30.557 -31.429 9.082 1.00 66.94 156 SER A O 1
ATOM 1269 N N . ALA A 1 157 ? 30.330 -29.411 10.041 1.00 69.00 157 ALA A N 1
ATOM 1270 C CA . ALA A 1 157 ? 31.265 -29.667 11.137 1.00 69.00 157 ALA A CA 1
ATOM 1271 C C . ALA A 1 157 ? 30.737 -30.694 12.160 1.00 69.00 157 ALA A C 1
ATOM 1273 O O . ALA A 1 157 ? 31.525 -31.405 12.783 1.00 69.00 157 ALA A O 1
ATOM 1274 N N . LEU A 1 158 ? 29.413 -30.798 12.324 1.00 68.44 158 LEU A N 1
ATOM 1275 C CA . LEU A 1 158 ? 28.775 -31.734 13.259 1.00 68.44 158 LEU A CA 1
ATOM 1276 C C . LEU A 1 158 ? 28.559 -33.140 12.669 1.00 68.44 158 LEU A C 1
ATOM 1278 O O . LEU A 1 158 ? 28.434 -34.104 13.425 1.00 68.44 158 LEU A O 1
ATOM 1282 N N . HIS A 1 159 ? 28.553 -33.279 11.338 1.00 67.88 159 HIS A N 1
ATOM 1283 C CA . HIS A 1 159 ? 28.271 -34.542 10.642 1.00 67.88 159 HIS A CA 1
ATOM 1284 C C . HIS A 1 159 ? 29.283 -34.848 9.517 1.00 67.88 159 HIS A C 1
ATOM 1286 O O . HIS A 1 159 ? 28.907 -34.913 8.343 1.00 67.88 159 HIS A O 1
ATOM 1292 N N . PRO A 1 160 ? 30.569 -35.097 9.840 1.00 59.53 160 PRO A N 1
ATOM 1293 C CA . PRO A 1 160 ? 31.619 -35.304 8.836 1.00 59.53 160 PRO A CA 1
ATOM 1294 C C . PRO A 1 160 ? 31.425 -36.562 7.972 1.00 59.53 160 PRO A C 1
ATOM 1296 O O . PRO A 1 160 ? 32.003 -36.665 6.896 1.00 59.53 160 PRO A O 1
ATOM 1299 N N . THR A 1 161 ? 30.595 -37.517 8.400 1.00 57.94 161 THR A N 1
ATOM 1300 C CA . THR A 1 161 ? 30.422 -38.815 7.726 1.00 57.94 161 THR A CA 1
ATOM 1301 C C . THR A 1 161 ? 29.407 -38.813 6.576 1.00 57.94 161 THR A C 1
ATOM 1303 O O . THR A 1 161 ? 29.241 -39.843 5.930 1.00 57.94 161 THR A O 1
ATOM 1306 N N . GLN A 1 162 ? 28.728 -37.693 6.290 1.00 56.09 162 GLN A N 1
ATOM 1307 C CA . GLN A 1 162 ? 27.753 -37.602 5.185 1.00 56.09 162 GLN A CA 1
ATOM 1308 C C . GLN A 1 162 ? 28.253 -36.821 3.957 1.00 56.09 162 GLN A C 1
ATOM 1310 O O . GLN A 1 162 ? 27.596 -36.838 2.918 1.00 56.09 162 GLN A O 1
ATOM 1315 N N . ALA A 1 163 ? 29.416 -36.165 4.033 1.00 53.38 163 ALA A N 1
ATOM 1316 C CA . ALA A 1 163 ? 29.929 -35.315 2.952 1.00 53.38 163 ALA A CA 1
ATOM 1317 C C . ALA A 1 163 ? 30.608 -36.082 1.794 1.00 53.38 163 ALA A C 1
ATOM 1319 O O . ALA A 1 163 ? 30.925 -35.480 0.770 1.00 53.38 163 ALA A O 1
ATOM 1320 N N . GLU A 1 164 ? 30.808 -37.398 1.912 1.00 54.91 164 GLU A N 1
ATOM 1321 C CA . GLU A 1 164 ? 31.507 -38.201 0.892 1.00 54.91 164 GLU A CA 1
ATOM 1322 C C . GLU A 1 164 ? 30.585 -38.936 -0.098 1.00 54.91 164 GLU A C 1
ATOM 1324 O O . GLU A 1 164 ? 31.070 -39.584 -1.017 1.00 54.91 164 GLU A O 1
ATOM 1329 N N . VAL A 1 165 ? 29.257 -38.805 0.012 1.00 55.00 165 VAL A N 1
ATOM 1330 C CA . VAL A 1 165 ? 28.313 -39.604 -0.805 1.00 55.00 165 VAL A CA 1
ATOM 1331 C C . VAL A 1 165 ? 28.057 -39.025 -2.214 1.00 55.00 165 VAL A C 1
ATOM 1333 O O . VAL A 1 165 ? 27.389 -39.655 -3.023 1.00 55.00 165 VAL A O 1
ATOM 1336 N N . TYR A 1 166 ? 28.625 -37.867 -2.571 1.00 54.19 166 TYR A N 1
ATOM 1337 C CA . TYR A 1 166 ? 28.418 -37.239 -3.893 1.00 54.19 166 TYR A CA 1
ATOM 1338 C C . TYR A 1 166 ? 29.693 -37.066 -4.724 1.00 54.19 166 TYR A C 1
ATOM 1340 O O . TYR A 1 166 ? 29.822 -36.101 -5.480 1.00 54.19 166 TYR A O 1
ATOM 1348 N N . LYS A 1 167 ? 30.642 -38.000 -4.619 1.00 56.22 167 LYS A N 1
ATOM 1349 C CA . LYS A 1 167 ? 31.730 -38.103 -5.595 1.00 56.22 167 LYS A CA 1
ATOM 1350 C C . LYS A 1 167 ? 31.532 -39.336 -6.476 1.00 56.22 167 LYS A C 1
ATOM 1352 O O . LYS A 1 167 ? 31.699 -40.457 -6.022 1.00 56.22 167 LYS A O 1
ATOM 1357 N N . GLU A 1 168 ? 31.235 -39.032 -7.740 1.00 54.19 168 GLU A N 1
ATOM 1358 C CA . GLU A 1 168 ? 31.571 -39.806 -8.942 1.00 54.19 168 GLU A CA 1
ATOM 1359 C C . GLU A 1 168 ? 30.663 -40.989 -9.323 1.00 54.19 168 GLU A C 1
ATOM 1361 O O . GLU A 1 168 ? 30.827 -42.106 -8.853 1.00 54.19 168 GLU A O 1
ATOM 1366 N N . GLU A 1 169 ? 29.817 -40.768 -10.336 1.00 59.00 169 GLU A N 1
ATOM 1367 C CA . GLU A 1 169 ? 29.641 -41.762 -11.402 1.00 59.00 169 GLU A CA 1
ATOM 1368 C C . GLU A 1 169 ? 30.035 -41.125 -12.748 1.00 59.00 169 GLU A C 1
ATOM 1370 O O . GLU A 1 169 ? 29.435 -40.122 -13.151 1.00 59.00 169 GLU A O 1
ATOM 1375 N N . PRO A 1 170 ? 31.053 -41.648 -13.456 1.00 63.47 170 PRO A N 1
ATOM 1376 C CA . PRO A 1 170 ? 31.322 -41.266 -14.833 1.00 63.47 170 PRO A CA 1
ATOM 1377 C C . PRO A 1 170 ? 30.320 -41.942 -15.777 1.00 63.47 170 PRO A C 1
ATOM 1379 O O . PRO A 1 170 ? 30.075 -43.146 -15.708 1.00 63.47 170 PRO A O 1
ATOM 1382 N N . ILE A 1 171 ? 29.769 -41.154 -16.700 1.00 59.28 171 ILE A N 1
ATOM 1383 C CA . ILE A 1 171 ? 28.937 -41.631 -17.808 1.00 59.28 171 ILE A CA 1
ATOM 1384 C C . ILE A 1 171 ? 29.819 -42.499 -18.717 1.00 59.28 171 ILE A C 1
ATOM 1386 O O . ILE A 1 171 ? 30.700 -41.985 -19.405 1.00 59.28 171 ILE A O 1
ATOM 1390 N N . LEU A 1 172 ? 29.593 -43.814 -18.698 1.00 63.41 172 LEU A N 1
ATOM 1391 C CA . LEU A 1 172 ? 30.156 -44.762 -19.660 1.00 63.41 172 LEU A CA 1
ATOM 1392 C C . LEU A 1 172 ? 29.378 -44.675 -20.984 1.00 63.41 172 LEU A C 1
ATOM 1394 O O . LEU A 1 172 ? 28.158 -44.843 -20.997 1.00 63.41 172 LEU A O 1
ATOM 1398 N N . THR A 1 173 ? 30.098 -44.441 -22.083 1.00 68.75 173 THR A N 1
ATOM 1399 C CA . THR A 1 173 ? 29.697 -44.775 -23.464 1.00 68.75 173 THR A CA 1
ATOM 1400 C C . THR A 1 173 ? 30.493 -45.968 -23.947 1.00 68.75 173 THR A C 1
ATOM 1402 O O . THR A 1 173 ? 31.720 -45.950 -23.695 1.00 68.75 173 THR A O 1
#

Radius of gyration: 31.12 Å; chains: 1; bounding box: 50×96×100 Å

Foldseek 3Di:
DDDDDDDDDDDDDDDPPDVPPDPPPPDPDQWAQAQELPPLDGAIWGFDADDDVDFTWTAGPPPRFIWGCALPPPHRHTWHDDPPDTDNHGCCLVVVDVDRDQPQPLDPVRDRDSPPPPDPDDPVPPPDPPPRVVPPDDDPPPVVVVVVVVVVVVVCVVCVPPPPPPDDDDDDD